Protein AF-A0A5K4EF77-F1 (afdb_monomer)

Mean predicted aligned error: 9.75 Å

pLDDT: mean 86.13, std 10.45, range [55.62, 97.56]

Sequence (127 aa):
MLKYYHVMKAIFNIFLSAMLCSLDKDLKSIDIILASTSPRRKEILGNIGLQFSSICPDVEESLPSENFQSIPAHIEAIAKLKVDAVVNTLDISERNYVVIGADTMVCFEGCIFGKPSSHVDAVNILI

Radius of gyration: 23.0 Å; Cα contacts (8 Å, |Δi|>4): 115; chains: 1; bounding box: 32×45×75 Å

Solvent-accessible surface area (backbone atoms only — not comparable to full-atom values): 7586 Å² total; per-residue (Å²): 112,69,70,58,52,56,52,52,52,50,52,50,50,51,52,52,51,49,51,52,51,49,50,52,51,58,58,71,50,44,49,34,34,34,26,48,79,52,66,68,60,54,49,56,45,46,75,72,67,56,78,64,50,69,42,72,38,83,65,85,82,87,67,70,62,86,83,35,98,40,70,69,59,36,45,50,50,50,16,45,51,26,27,51,45,42,55,77,72,57,73,69,89,85,45,48,72,46,73,47,46,74,65,88,81,48,72,58,98,91,43,79,52,74,82,62,91,43,72,67,47,45,52,61,77,74,110

Foldseek 3Di:
DVVVVVVVVVVVVVVVVVVVVVVVVVVVQEAEEELDPDPVVVVVCVVVVDDHYYDDQPDDLDDDPVVDPDPVRSQVVSQVSSQVSVVVVDDPPRGHYDYGGGDDWDDDPRDTDDDQPDPVSVVVVVD

Structure (mmCIF, N/CA/C/O backbone):
data_AF-A0A5K4EF77-F1
#
_entry.id   AF-A0A5K4EF77-F1
#
loop_
_atom_site.group_PDB
_atom_site.id
_atom_site.type_symbol
_atom_site.label_atom_id
_atom_site.label_alt_id
_atom_site.label_comp_id
_atom_site.label_asym_id
_atom_site.label_entity_id
_atom_site.label_seq_id
_atom_site.pdbx_PDB_ins_code
_atom_site.Cartn_x
_atom_site.Cartn_y
_atom_site.Cartn_z
_atom_site.occupancy
_atom_site.B_iso_or_equiv
_atom_site.auth_seq_id
_atom_site.auth_comp_id
_atom_site.auth_asym_id
_atom_site.auth_atom_id
_atom_site.pdbx_PDB_model_num
ATOM 1 N N . MET A 1 1 ? -5.562 -32.877 47.928 1.00 62.16 1 MET A N 1
ATOM 2 C CA . MET A 1 1 ? -4.744 -32.624 46.721 1.00 62.16 1 MET A CA 1
ATOM 3 C C . MET A 1 1 ? -5.596 -32.303 45.4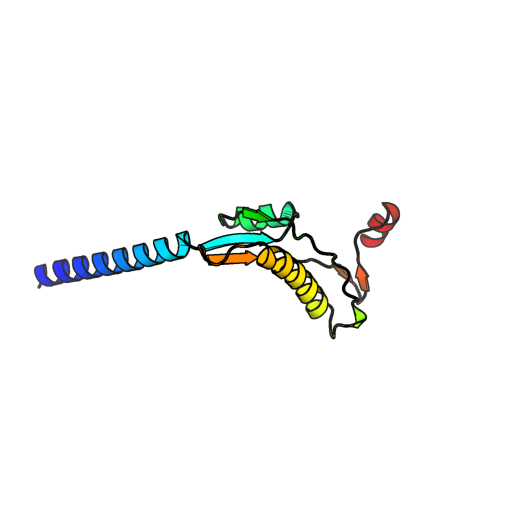84 1.00 62.16 1 MET A C 1
ATOM 5 O O . MET A 1 1 ? -5.432 -31.218 44.947 1.00 62.16 1 MET A O 1
ATOM 9 N N . LEU A 1 2 ? -6.575 -33.140 45.090 1.00 57.50 2 LEU A N 1
ATOM 10 C CA . LEU A 1 2 ? -7.454 -32.876 43.925 1.00 57.50 2 LEU A CA 1
ATOM 11 C C . LEU A 1 2 ? -8.216 -31.533 43.974 1.00 57.50 2 LEU A C 1
ATOM 13 O O . LEU A 1 2 ? -8.249 -30.813 42.982 1.00 57.50 2 LEU A O 1
ATOM 17 N N . LYS A 1 3 ? -8.791 -31.154 45.127 1.00 55.62 3 LYS A N 1
ATOM 18 C CA . LYS A 1 3 ? -9.504 -29.866 45.278 1.00 55.62 3 LYS A CA 1
ATOM 19 C C . LYS A 1 3 ? -8.610 -28.652 44.994 1.00 55.62 3 LYS A C 1
ATOM 21 O O . LYS A 1 3 ? -9.060 -27.714 44.350 1.00 55.62 3 LYS A O 1
ATOM 26 N N . TYR A 1 4 ? -7.346 -28.697 45.414 1.00 61.84 4 TYR A N 1
ATOM 27 C CA . TYR A 1 4 ? -6.374 -27.629 45.151 1.00 61.84 4 TYR A CA 1
ATOM 28 C C . TYR A 1 4 ? -6.045 -27.513 43.658 1.00 61.84 4 TYR A C 1
ATOM 30 O O . TYR A 1 4 ? -5.997 -26.410 43.125 1.00 61.84 4 TYR A O 1
ATOM 38 N N . TYR A 1 5 ? -5.899 -28.647 42.967 1.00 68.56 5 TYR A N 1
ATOM 39 C CA . TYR A 1 5 ? -5.664 -28.675 41.523 1.00 68.56 5 TYR A CA 1
ATOM 40 C C . TYR A 1 5 ? -6.831 -28.067 40.729 1.00 68.56 5 TYR A C 1
ATOM 42 O O . TYR A 1 5 ? -6.611 -27.268 39.822 1.00 68.56 5 TYR A O 1
ATOM 50 N N . HIS A 1 6 ? -8.078 -28.379 41.098 1.00 69.00 6 HIS A N 1
ATOM 51 C CA . HIS A 1 6 ? -9.254 -27.790 40.448 1.00 69.00 6 HIS A CA 1
ATOM 52 C C . HIS A 1 6 ? -9.356 -26.278 40.668 1.00 69.00 6 HIS A C 1
ATOM 54 O O . HIS A 1 6 ? -9.665 -25.552 39.725 1.00 69.00 6 HIS A O 1
ATOM 60 N N . VAL A 1 7 ? -9.041 -25.801 41.876 1.00 73.69 7 VAL A N 1
ATOM 61 C CA . VAL A 1 7 ? -9.013 -24.364 42.182 1.00 73.69 7 VAL A CA 1
ATOM 62 C C . VAL A 1 7 ? -7.915 -23.659 41.380 1.00 73.69 7 VAL A C 1
ATOM 64 O O . VAL A 1 7 ? -8.192 -22.652 40.736 1.00 73.69 7 VAL A O 1
ATOM 67 N N . MET A 1 8 ? -6.699 -24.212 41.319 1.00 71.81 8 MET A N 1
ATOM 68 C CA . MET A 1 8 ? -5.614 -23.622 40.523 1.00 71.81 8 MET A CA 1
ATOM 69 C C . MET A 1 8 ? -5.906 -23.618 39.018 1.00 71.81 8 MET A C 1
ATOM 71 O O . MET A 1 8 ? -5.627 -22.626 38.350 1.00 71.81 8 MET A O 1
ATOM 75 N N . LYS A 1 9 ? -6.511 -24.685 38.479 1.00 72.25 9 LYS A N 1
ATOM 76 C CA . LYS A 1 9 ? -6.905 -24.755 37.063 1.00 72.25 9 LYS A CA 1
ATOM 77 C C . LYS A 1 9 ? -8.000 -23.740 36.720 1.00 72.25 9 LYS A C 1
ATOM 79 O O . LYS A 1 9 ? -7.950 -23.127 35.659 1.00 72.25 9 LYS A O 1
ATOM 84 N N . ALA A 1 10 ? -8.962 -23.535 37.621 1.00 76.94 10 ALA A N 1
ATOM 85 C CA . ALA A 1 10 ? -9.993 -22.514 37.457 1.00 76.94 10 ALA A CA 1
ATOM 86 C C . ALA A 1 10 ? -9.393 -21.099 37.462 1.00 76.94 10 ALA A C 1
ATOM 88 O O . ALA A 1 10 ? -9.699 -20.312 36.572 1.00 76.94 10 ALA A O 1
ATOM 89 N N . ILE A 1 11 ? -8.487 -20.803 38.401 1.00 79.75 11 ILE A N 1
ATOM 90 C CA . ILE A 1 11 ? -7.793 -19.508 38.473 1.00 79.75 11 ILE A CA 1
ATOM 91 C C . ILE A 1 11 ? -6.966 -19.260 37.205 1.00 79.75 11 ILE A C 1
ATOM 93 O O . ILE A 1 11 ? -7.069 -18.187 36.618 1.00 79.75 11 ILE A O 1
ATOM 97 N N . PHE A 1 12 ? -6.203 -20.255 36.740 1.00 80.62 12 PHE A N 1
ATOM 98 C CA . PHE A 1 12 ? -5.417 -20.148 35.508 1.00 80.62 12 PHE A CA 1
ATOM 99 C C . PHE A 1 12 ? -6.297 -19.866 34.283 1.00 80.62 12 PHE A C 1
ATOM 101 O O . PHE A 1 12 ? -5.991 -18.971 33.502 1.00 80.62 12 PHE A O 1
ATOM 108 N N . ASN A 1 13 ? -7.422 -20.572 34.142 1.00 77.00 13 ASN A N 1
ATOM 109 C CA . ASN A 1 13 ? -8.350 -20.353 33.032 1.00 77.00 13 ASN A CA 1
ATOM 110 C C . ASN A 1 13 ? -9.023 -18.975 33.085 1.00 77.00 13 ASN A C 1
ATOM 112 O O . ASN A 1 13 ? -9.214 -18.361 32.039 1.00 77.00 13 ASN A O 1
ATOM 116 N N . ILE A 1 14 ? -9.361 -18.472 34.276 1.00 83.38 14 ILE A N 1
ATOM 117 C CA . ILE A 1 14 ? -9.911 -17.120 34.448 1.00 83.38 14 ILE A CA 1
ATOM 118 C C . ILE A 1 14 ? -8.872 -16.072 34.038 1.00 83.38 14 ILE A C 1
ATOM 120 O O . ILE A 1 14 ? -9.197 -15.166 33.276 1.00 83.38 14 ILE A O 1
ATOM 124 N N . PHE A 1 15 ? -7.621 -16.220 34.482 1.00 79.94 15 PHE A N 1
ATOM 125 C CA . PHE A 1 15 ? -6.532 -15.317 34.102 1.00 79.94 15 PHE A CA 1
ATOM 126 C C . PHE A 1 15 ? -6.246 -15.353 32.602 1.00 79.94 15 PHE A C 1
ATOM 128 O O . PHE A 1 15 ? -6.150 -14.303 31.973 1.00 79.94 15 PHE A O 1
ATOM 135 N N . LEU A 1 16 ? -6.166 -16.547 32.012 1.00 73.06 16 LEU A N 1
ATOM 136 C CA . LEU A 1 16 ? -5.941 -16.710 30.580 1.00 73.06 16 LEU A CA 1
ATOM 137 C C . LEU A 1 16 ? -7.098 -16.119 29.769 1.00 73.06 16 LEU A C 1
ATOM 139 O O . LEU A 1 16 ? -6.864 -15.389 28.813 1.00 73.06 16 LEU A O 1
ATOM 143 N N . SER A 1 17 ? -8.344 -16.365 30.181 1.00 76.12 17 SER A N 1
ATOM 144 C CA . SER A 1 17 ? -9.523 -15.788 29.535 1.00 76.12 17 SER A CA 1
ATOM 145 C C . SER A 1 17 ? -9.566 -14.266 29.662 1.00 76.12 17 SER A C 1
ATOM 147 O O . SER A 1 17 ? -9.938 -13.602 28.702 1.00 76.12 17 SER A O 1
ATOM 149 N N . ALA A 1 18 ? -9.197 -13.702 30.814 1.00 74.75 18 ALA A N 1
ATOM 150 C CA . ALA A 1 18 ? -9.145 -12.257 31.014 1.00 74.75 18 ALA A CA 1
ATOM 151 C C . ALA A 1 18 ? -8.036 -11.610 30.171 1.00 74.75 18 ALA A C 1
ATOM 153 O O . ALA A 1 18 ? -8.273 -10.584 29.541 1.00 74.75 18 ALA A O 1
ATOM 154 N N . MET A 1 19 ? -6.860 -12.241 30.099 1.00 73.25 19 MET A N 1
ATOM 155 C CA . MET A 1 19 ? -5.743 -11.787 29.268 1.00 73.25 19 MET A CA 1
ATOM 156 C C . MET A 1 19 ? -6.099 -11.836 27.780 1.00 73.25 19 MET A C 1
ATOM 158 O O . MET A 1 19 ? -5.898 -10.857 27.069 1.00 73.25 19 MET A O 1
ATOM 162 N N . LEU A 1 20 ? -6.692 -12.941 27.319 1.00 69.50 20 LEU A N 1
ATOM 163 C CA . LEU A 1 20 ? -7.163 -13.085 25.941 1.00 69.50 20 LEU A CA 1
ATOM 164 C C . LEU A 1 20 ? -8.288 -12.095 25.614 1.00 69.50 20 LEU A C 1
ATOM 166 O O . LEU A 1 20 ? -8.310 -11.556 24.518 1.00 69.50 20 LEU A O 1
ATOM 170 N N . CYS A 1 21 ? -9.186 -11.811 26.560 1.00 65.81 21 CYS A N 1
ATOM 171 C CA . CYS A 1 21 ? -10.250 -10.819 26.391 1.00 65.81 21 CYS A CA 1
ATOM 172 C C . CYS A 1 21 ? -9.706 -9.379 26.350 1.00 65.81 21 CYS A C 1
ATOM 174 O O . CYS A 1 21 ? -10.220 -8.550 25.603 1.00 65.81 21 CYS A O 1
ATOM 176 N N . SER A 1 22 ? -8.651 -9.079 27.119 1.00 67.25 22 SER A N 1
ATOM 177 C CA . SER A 1 22 ? -7.946 -7.792 27.043 1.00 67.25 22 SER A CA 1
ATOM 178 C C . SER A 1 22 ? -7.259 -7.628 25.691 1.00 67.25 22 SER A C 1
ATOM 180 O O . SER A 1 22 ? -7.486 -6.630 25.021 1.00 67.25 22 SER A O 1
ATOM 182 N N . LEU A 1 23 ? -6.515 -8.645 25.248 1.00 63.59 23 LEU A N 1
ATOM 183 C CA . LEU A 1 23 ? -5.874 -8.650 23.933 1.00 63.59 23 LEU A CA 1
ATOM 184 C C . LEU A 1 23 ? -6.908 -8.524 22.806 1.00 63.59 23 LEU A C 1
ATOM 186 O O . LEU A 1 23 ? -6.716 -7.734 21.896 1.00 63.59 23 LEU A O 1
ATOM 190 N N . ASP A 1 24 ? -8.036 -9.233 22.878 1.00 65.06 24 ASP A N 1
ATOM 191 C CA . ASP A 1 24 ? -9.116 -9.125 21.887 1.00 65.06 24 ASP A CA 1
ATOM 192 C C . ASP A 1 24 ? -9.738 -7.717 21.852 1.00 65.06 24 ASP A C 1
ATOM 194 O O . ASP A 1 24 ? -10.062 -7.214 20.779 1.00 65.06 24 ASP A O 1
ATOM 198 N N . LYS A 1 25 ? -9.861 -7.034 23.000 1.00 61.62 25 LYS A N 1
ATOM 199 C CA . LYS A 1 25 ? -10.276 -5.621 23.050 1.00 61.62 25 LYS A CA 1
ATOM 200 C C . LYS A 1 25 ? -9.243 -4.692 22.421 1.00 61.62 25 LYS A C 1
ATOM 202 O O . LYS A 1 25 ? -9.626 -3.830 21.635 1.00 61.62 25 LYS A O 1
ATOM 207 N N . ASP A 1 26 ? -7.969 -4.880 22.748 1.00 65.00 26 ASP A N 1
ATOM 208 C CA . ASP A 1 26 ? -6.880 -4.050 22.234 1.00 65.00 26 ASP A CA 1
ATOM 209 C C . ASP A 1 26 ? -6.738 -4.230 20.715 1.00 65.00 26 ASP A C 1
ATOM 211 O O . ASP A 1 26 ? -6.670 -3.245 19.982 1.00 65.00 26 ASP A O 1
ATOM 215 N N . LEU A 1 27 ? -6.824 -5.467 20.211 1.00 57.72 27 LEU A N 1
ATOM 216 C CA . LEU A 1 27 ? -6.812 -5.759 18.776 1.00 57.72 27 LEU A CA 1
ATOM 217 C C . LEU A 1 27 ? -8.079 -5.275 18.049 1.00 57.72 27 LEU A C 1
ATOM 219 O O . LEU A 1 27 ? -7.973 -4.814 16.917 1.00 57.72 27 LEU A O 1
ATOM 223 N N . LYS A 1 28 ? -9.263 -5.319 18.677 1.00 64.06 28 LYS A N 1
ATOM 224 C CA . LYS A 1 28 ? -10.499 -4.736 18.109 1.00 64.06 28 LYS A CA 1
ATOM 225 C C . LYS A 1 28 ? -10.493 -3.209 18.059 1.00 64.06 28 LYS A C 1
ATOM 227 O O . LYS A 1 28 ? -11.335 -2.636 17.376 1.00 64.06 28 LYS A O 1
ATOM 232 N N . SER A 1 29 ? -9.592 -2.558 18.792 1.00 75.31 29 SER A N 1
ATOM 233 C CA . SER A 1 29 ? -9.461 -1.097 18.805 1.00 75.31 29 SER A CA 1
ATOM 234 C C . SER A 1 29 ? -8.557 -0.547 17.694 1.00 75.31 29 SER A C 1
ATOM 236 O O . SER A 1 29 ? -8.439 0.671 17.559 1.00 75.31 29 SER A O 1
ATOM 238 N N . ILE A 1 30 ? -7.913 -1.431 16.922 1.00 87.69 30 ILE A N 1
ATOM 239 C CA . ILE A 1 30 ? -6.976 -1.069 15.860 1.00 87.69 30 ILE A CA 1
ATOM 240 C C . ILE A 1 30 ? -7.651 -1.264 14.505 1.00 87.69 30 ILE A C 1
ATOM 242 O O . ILE A 1 30 ? -7.921 -2.389 14.084 1.00 87.69 30 ILE A O 1
ATOM 246 N N . ASP A 1 31 ? -7.867 -0.162 13.796 1.00 91.88 31 ASP A N 1
ATOM 247 C CA . ASP A 1 31 ? -8.402 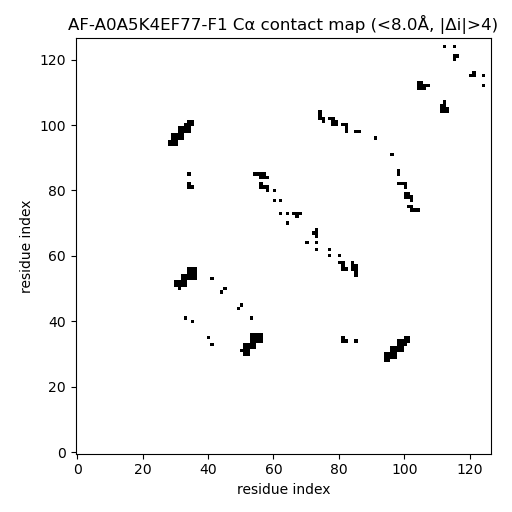-0.200 12.442 1.00 91.88 31 ASP A CA 1
ATOM 248 C C . ASP A 1 31 ? -7.264 -0.438 11.438 1.00 91.88 31 ASP A C 1
ATOM 250 O O . ASP A 1 31 ? -6.292 0.319 11.353 1.00 91.88 31 ASP A O 1
ATOM 254 N N . ILE A 1 32 ? -7.372 -1.517 10.661 1.00 94.56 32 ILE A N 1
ATOM 255 C CA . ILE A 1 32 ? -6.397 -1.851 9.619 1.00 94.56 32 ILE A CA 1
ATOM 256 C C . ILE A 1 32 ? -6.832 -1.195 8.310 1.00 94.56 32 ILE A C 1
ATOM 258 O O . ILE A 1 32 ? -7.962 -1.379 7.850 1.00 94.56 32 ILE A O 1
ATOM 262 N N . ILE A 1 33 ? -5.919 -0.451 7.690 1.00 96.56 33 ILE A N 1
ATOM 263 C CA . ILE A 1 33 ? -6.161 0.291 6.455 1.00 96.56 33 ILE A CA 1
ATOM 264 C C . ILE A 1 33 ? -5.153 -0.140 5.394 1.00 96.56 33 ILE A C 1
ATOM 266 O O . ILE A 1 33 ? -3.945 -0.044 5.586 1.00 96.56 33 ILE A O 1
ATOM 270 N N . LEU A 1 34 ? -5.640 -0.558 4.230 1.00 97.56 34 LEU A N 1
ATOM 271 C CA . LEU A 1 34 ? -4.830 -0.764 3.034 1.00 97.56 34 LEU A CA 1
ATOM 272 C C . LEU A 1 34 ? -4.755 0.536 2.220 1.00 97.56 34 LEU A C 1
ATOM 274 O O . LEU A 1 34 ? -5.731 0.923 1.569 1.00 97.56 34 LEU A O 1
ATOM 278 N N . ALA A 1 35 ? -3.573 1.150 2.178 1.00 97.31 35 ALA A N 1
ATOM 279 C CA . ALA A 1 35 ? -3.245 2.314 1.352 1.00 97.31 35 ALA A CA 1
ATOM 280 C C . ALA A 1 35 ? -2.978 1.905 -0.111 1.00 97.31 35 ALA A C 1
ATOM 282 O O . ALA A 1 35 ? -1.882 2.068 -0.653 1.00 97.31 35 ALA A O 1
ATOM 283 N N . SER A 1 36 ? -3.962 1.275 -0.760 1.00 95.50 36 SER A N 1
ATOM 284 C CA . SER A 1 36 ? -3.839 0.825 -2.148 1.00 95.50 36 SER A CA 1
ATOM 285 C C . SER A 1 36 ? -5.183 0.677 -2.852 1.00 95.50 36 SER A C 1
ATOM 287 O O . SER A 1 36 ? -6.132 0.122 -2.303 1.00 95.50 36 SER A O 1
ATOM 289 N N . THR A 1 37 ? -5.226 1.060 -4.128 1.00 93.06 37 THR A N 1
ATOM 290 C CA . THR A 1 37 ? -6.361 0.805 -5.031 1.00 93.06 37 THR A CA 1
ATOM 291 C C . THR A 1 37 ? -6.285 -0.549 -5.741 1.00 93.06 37 THR A C 1
ATOM 293 O O . THR A 1 37 ? -7.245 -0.948 -6.395 1.00 93.06 37 THR A O 1
ATOM 296 N N . SER A 1 38 ? -5.174 -1.285 -5.609 1.00 93.62 38 SER A N 1
ATOM 297 C CA . SER A 1 38 ? -4.938 -2.540 -6.334 1.00 93.62 38 SER A CA 1
ATOM 298 C C . SER A 1 38 ? -5.909 -3.655 -5.910 1.00 93.62 38 SER A C 1
ATOM 300 O O . SER A 1 38 ? -5.860 -4.082 -4.750 1.00 93.62 38 SER A O 1
ATOM 302 N N . PRO A 1 39 ? -6.723 -4.211 -6.834 1.00 94.12 39 PRO A N 1
ATOM 303 C CA . PRO A 1 39 ? -7.609 -5.338 -6.532 1.00 94.12 39 PRO A CA 1
ATOM 304 C C . PRO A 1 39 ? -6.852 -6.571 -6.029 1.00 94.12 39 PRO A C 1
ATOM 306 O O . PRO A 1 39 ? -7.274 -7.199 -5.065 1.00 94.12 39 PRO A O 1
ATOM 309 N N . ARG A 1 40 ? -5.673 -6.855 -6.602 1.00 94.62 40 ARG A N 1
ATOM 310 C CA . ARG A 1 40 ? -4.823 -7.981 -6.178 1.00 94.62 40 ARG A CA 1
ATOM 311 C C . ARG A 1 40 ? -4.345 -7.850 -4.732 1.00 94.62 40 ARG A C 1
ATOM 313 O O . ARG A 1 40 ? -4.284 -8.844 -4.024 1.00 94.62 40 ARG A O 1
ATOM 320 N N . ARG A 1 41 ? -4.017 -6.640 -4.261 1.00 94.25 41 ARG A N 1
ATOM 321 C CA . ARG A 1 41 ? -3.574 -6.446 -2.863 1.00 94.25 41 ARG A CA 1
ATOM 322 C C . ARG A 1 41 ? -4.723 -6.626 -1.874 1.00 94.25 41 ARG A C 1
ATOM 324 O O . ARG A 1 41 ? -4.514 -7.203 -0.813 1.00 94.25 41 ARG A O 1
ATOM 331 N N . LYS A 1 42 ? -5.932 -6.193 -2.250 1.00 95.44 42 LYS A N 1
ATOM 332 C CA . LYS A 1 42 ? -7.152 -6.459 -1.473 1.00 95.44 42 LYS A CA 1
ATOM 333 C C . LYS A 1 42 ? -7.416 -7.957 -1.367 1.00 95.44 42 LYS A C 1
ATOM 335 O O . LYS A 1 42 ? -7.672 -8.449 -0.277 1.00 95.44 42 LYS A O 1
ATOM 340 N N . GLU A 1 43 ? -7.304 -8.671 -2.482 1.00 95.56 43 GLU A N 1
ATOM 341 C CA . GLU A 1 43 ? -7.476 -10.123 -2.520 1.00 95.56 43 GLU A CA 1
ATOM 342 C C . GLU A 1 43 ? -6.450 -10.842 -1.634 1.00 95.56 43 GLU A C 1
ATOM 344 O O . GLU A 1 43 ? -6.835 -11.655 -0.803 1.00 95.56 43 GLU A O 1
ATOM 349 N N . ILE A 1 44 ? -5.160 -10.497 -1.737 1.00 93.81 44 ILE A N 1
ATOM 350 C CA . ILE A 1 44 ? -4.099 -11.112 -0.922 1.00 93.81 44 ILE A CA 1
ATOM 351 C C . ILE A 1 44 ? -4.368 -10.926 0.575 1.00 93.81 44 ILE A C 1
ATOM 353 O O . ILE A 1 44 ? -4.335 -11.903 1.319 1.00 93.81 44 ILE A O 1
ATOM 357 N N . LEU A 1 45 ? -4.654 -9.699 1.026 1.00 93.12 45 LEU A N 1
ATOM 358 C CA . LEU A 1 45 ? -4.938 -9.453 2.444 1.00 93.12 45 LEU A CA 1
ATOM 359 C C . LEU A 1 45 ? -6.247 -10.119 2.891 1.00 93.12 45 LEU A C 1
ATOM 361 O O . LEU A 1 45 ? -6.303 -10.684 3.982 1.00 93.12 45 LEU A O 1
ATOM 365 N N . GLY A 1 46 ? -7.272 -10.115 2.035 1.00 92.62 46 GLY A N 1
ATOM 366 C CA . GLY A 1 46 ? -8.546 -10.780 2.306 1.00 92.62 46 GLY A CA 1
ATOM 367 C C . GLY A 1 46 ? -8.401 -12.296 2.448 1.00 92.62 46 GLY A C 1
ATOM 368 O O . GLY A 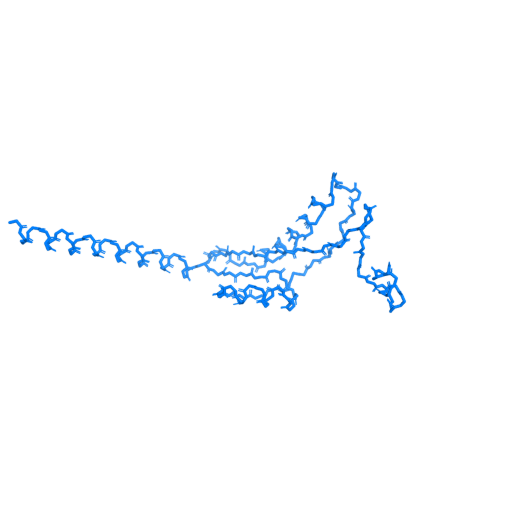1 46 ? -8.966 -12.881 3.369 1.00 92.62 46 GLY A O 1
ATOM 369 N N . ASN A 1 47 ? -7.573 -12.928 1.612 1.00 94.06 47 ASN A N 1
ATOM 370 C CA . ASN A 1 47 ? -7.298 -14.367 1.659 1.00 94.06 47 ASN A CA 1
ATOM 371 C C . ASN A 1 47 ? -6.564 -14.797 2.941 1.00 94.06 47 ASN A C 1
ATOM 373 O O . ASN A 1 47 ? -6.648 -15.958 3.332 1.00 94.06 47 ASN A O 1
ATOM 377 N N . ILE A 1 48 ? -5.875 -13.869 3.614 1.00 91.38 48 ILE A N 1
ATOM 378 C CA . ILE A 1 48 ? -5.227 -14.100 4.917 1.00 91.38 48 ILE A CA 1
ATOM 379 C C . ILE A 1 48 ? -6.242 -13.974 6.077 1.00 91.38 48 ILE A C 1
ATOM 381 O O . ILE A 1 48 ? -5.932 -14.302 7.219 1.00 91.38 48 ILE A O 1
ATOM 385 N N . GLY A 1 49 ? -7.481 -13.548 5.801 1.00 88.00 49 GLY A N 1
ATOM 386 C CA . GLY A 1 49 ? -8.540 -13.383 6.800 1.00 88.00 49 GLY A CA 1
ATOM 387 C C . GLY A 1 49 ? -8.469 -12.063 7.573 1.00 88.00 49 GLY A C 1
ATOM 388 O O . GLY A 1 49 ? -9.135 -11.920 8.599 1.00 88.00 49 GLY A O 1
ATOM 389 N N . LEU A 1 50 ? -7.676 -11.096 7.100 1.00 88.75 50 LEU A N 1
ATOM 390 C CA . LEU A 1 50 ? -7.602 -9.761 7.690 1.00 88.75 50 LEU A CA 1
ATOM 391 C C . LEU A 1 50 ? -8.884 -8.974 7.402 1.00 88.75 50 LEU A C 1
ATOM 393 O O . LEU A 1 50 ? -9.326 -8.879 6.258 1.00 88.75 50 LEU A O 1
ATOM 397 N N . GLN A 1 51 ? -9.447 -8.362 8.442 1.00 91.19 51 GLN A N 1
ATOM 398 C CA . GLN A 1 51 ? -10.494 -7.352 8.311 1.00 91.19 51 GLN A CA 1
ATOM 399 C C . GLN A 1 51 ? -9.821 -5.988 8.168 1.00 91.19 51 GLN A C 1
ATOM 401 O O . GLN A 1 51 ? -9.081 -5.573 9.056 1.00 91.19 51 GLN A O 1
ATOM 406 N N . PHE A 1 52 ? -10.038 -5.313 7.043 1.00 94.06 52 PHE A N 1
ATOM 407 C CA . PHE A 1 52 ? -9.426 -4.017 6.757 1.00 94.06 52 PHE A CA 1
ATOM 408 C C . PHE A 1 52 ? -10.341 -3.164 5.880 1.00 94.06 52 PHE A C 1
ATOM 410 O O . PHE A 1 52 ? -11.160 -3.677 5.114 1.00 94.06 52 PHE A O 1
ATOM 417 N N . SER A 1 53 ? -10.165 -1.849 5.954 1.00 95.56 53 SER A N 1
ATOM 418 C CA . SER A 1 53 ? -10.703 -0.909 4.972 1.00 95.56 53 SER A CA 1
ATOM 419 C C . SER A 1 53 ? -9.612 -0.516 3.974 1.00 95.56 53 SER A C 1
ATOM 421 O O . SER A 1 53 ? -8.427 -0.751 4.195 1.00 95.56 53 SER A O 1
ATOM 423 N N . SER A 1 54 ? -9.986 0.044 2.828 1.00 96.50 54 SER A N 1
ATOM 424 C CA . SER A 1 54 ? -9.022 0.476 1.815 1.00 96.50 54 SER A CA 1
ATOM 425 C C . SER A 1 54 ? -9.242 1.937 1.480 1.00 96.50 54 SER A C 1
ATOM 427 O O . SER A 1 54 ? -10.365 2.338 1.180 1.00 96.50 54 SER A O 1
ATOM 429 N N . ILE A 1 55 ? -8.154 2.700 1.503 1.00 97.06 55 ILE A N 1
ATOM 430 C CA . ILE A 1 55 ? -8.131 4.118 1.157 1.00 97.06 55 ILE A CA 1
ATOM 431 C C . ILE A 1 55 ? -7.225 4.292 -0.062 1.00 97.06 55 ILE A C 1
ATOM 433 O O . ILE A 1 55 ? -6.165 3.668 -0.164 1.00 97.06 55 ILE A O 1
ATOM 437 N N . CYS A 1 56 ? -7.675 5.104 -1.019 1.00 95.50 56 CYS A N 1
ATOM 438 C CA . CYS A 1 56 ? -6.858 5.494 -2.161 1.00 95.50 56 CYS A CA 1
ATOM 439 C C . CYS A 1 56 ? -5.781 6.477 -1.681 1.00 95.50 56 CYS A C 1
ATOM 441 O O . CYS A 1 56 ? -6.149 7.534 -1.174 1.00 95.50 56 CYS A O 1
ATOM 443 N N . PRO A 1 57 ? -4.483 6.164 -1.826 1.00 91.88 57 PRO A N 1
ATOM 444 C CA . PRO A 1 57 ? -3.438 7.139 -1.554 1.00 91.88 57 PRO A CA 1
ATOM 445 C C . PRO A 1 57 ? -3.478 8.218 -2.644 1.00 91.88 57 PRO A C 1
ATOM 447 O O . PRO A 1 57 ? -3.241 7.922 -3.814 1.00 91.88 57 PRO A O 1
ATOM 450 N N . ASP A 1 58 ? -3.825 9.446 -2.267 1.00 92.06 58 ASP A N 1
ATOM 451 C CA . ASP A 1 58 ? -3.841 10.606 -3.164 1.00 92.06 58 ASP A CA 1
ATOM 452 C C . ASP A 1 58 ? -2.462 11.277 -3.158 1.00 92.06 58 ASP A C 1
ATOM 454 O O . ASP A 1 58 ? -2.210 12.240 -2.435 1.00 92.06 58 ASP A O 1
ATOM 458 N N . VAL A 1 59 ? -1.515 10.668 -3.874 1.00 91.31 59 VAL A N 1
ATOM 459 C CA . VAL A 1 59 ? -0.131 11.146 -3.955 1.00 91.31 59 VAL A CA 1
ATOM 460 C C . VAL A 1 59 ? 0.475 10.819 -5.310 1.00 91.31 59 VAL A C 1
ATOM 462 O O . VAL A 1 59 ? 0.237 9.754 -5.882 1.00 91.31 59 VAL A O 1
ATOM 465 N N . GLU A 1 60 ? 1.286 11.739 -5.820 1.00 86.88 60 GLU A N 1
ATOM 466 C CA . GLU A 1 60 ? 2.072 11.510 -7.022 1.00 86.88 60 GLU A CA 1
ATOM 467 C C . GLU A 1 60 ? 3.253 10.578 -6.715 1.00 86.88 60 GLU A C 1
ATOM 469 O O . GLU A 1 60 ? 4.050 10.822 -5.811 1.00 86.88 60 GLU A O 1
ATOM 474 N N . GLU A 1 61 ? 3.385 9.502 -7.488 1.00 81.25 61 GLU A N 1
ATOM 475 C CA . GLU A 1 61 ? 4.404 8.460 -7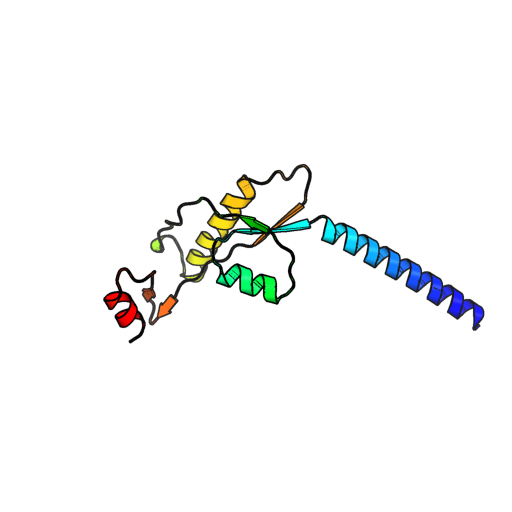.284 1.00 81.25 61 GLU A CA 1
ATOM 476 C C . GLU A 1 61 ? 5.751 8.796 -7.961 1.00 81.25 61 GLU A C 1
ATOM 478 O O . GLU A 1 61 ? 6.553 7.908 -8.246 1.00 81.25 61 GLU A O 1
ATOM 483 N N . SER A 1 62 ? 6.001 10.074 -8.258 1.00 81.00 62 SER A N 1
ATOM 484 C CA . SER A 1 62 ? 7.166 10.528 -9.024 1.00 81.00 62 SER A CA 1
ATOM 485 C C . SER A 1 62 ? 8.380 10.731 -8.117 1.00 81.00 62 SER A C 1
ATOM 487 O O . SER A 1 62 ? 8.720 11.842 -7.710 1.00 81.00 62 SER A O 1
ATOM 489 N N . LEU A 1 63 ? 9.033 9.624 -7.769 1.00 84.38 63 LEU A N 1
ATOM 490 C CA . LEU A 1 63 ? 10.348 9.626 -7.137 1.00 84.38 63 LEU A CA 1
ATOM 491 C C . LEU A 1 63 ? 11.411 9.266 -8.189 1.00 84.38 63 LEU A C 1
ATOM 493 O O . LEU A 1 63 ? 11.339 8.191 -8.782 1.00 84.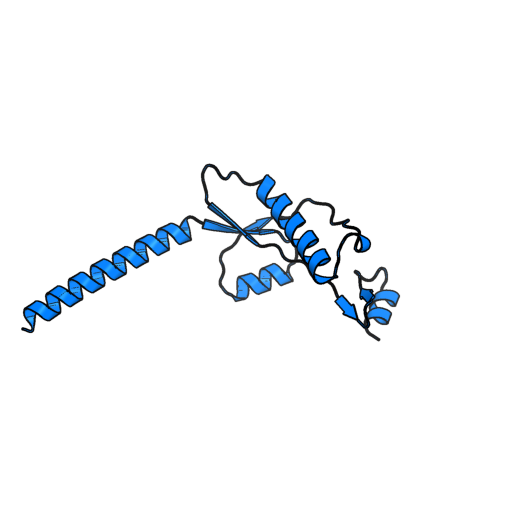38 63 LEU A O 1
ATOM 497 N N . PRO A 1 64 ? 12.404 10.134 -8.460 1.00 85.88 64 PRO A N 1
ATOM 498 C CA . PRO A 1 64 ? 13.489 9.791 -9.374 1.00 85.88 64 PRO A CA 1
ATOM 499 C C . PRO A 1 64 ? 14.326 8.640 -8.809 1.00 85.88 64 PRO A C 1
ATOM 501 O O . PRO A 1 64 ? 14.896 8.759 -7.723 1.00 85.88 64 PRO A O 1
ATOM 504 N N . SER A 1 65 ? 14.438 7.534 -9.549 1.00 85.38 65 SER A N 1
ATOM 505 C CA . SER A 1 65 ? 15.164 6.334 -9.098 1.00 85.38 65 SER A CA 1
ATOM 506 C C . SER A 1 65 ? 16.648 6.590 -8.821 1.00 85.38 65 SER A C 1
ATOM 508 O O . SER A 1 65 ? 17.245 5.923 -7.983 1.00 85.38 65 SER A O 1
ATOM 510 N N . GLU A 1 66 ? 17.233 7.577 -9.501 1.00 88.31 66 GLU A N 1
ATOM 511 C CA . GLU A 1 66 ? 18.615 8.046 -9.333 1.00 88.31 66 GLU A CA 1
ATOM 512 C C . GLU A 1 66 ? 18.925 8.619 -7.943 1.00 88.31 66 GLU A C 1
ATOM 514 O O . GLU A 1 66 ? 20.082 8.638 -7.531 1.00 88.31 66 GLU A O 1
ATOM 519 N N . ASN A 1 67 ? 17.900 9.016 -7.184 1.00 91.19 67 ASN A N 1
ATOM 520 C CA . ASN A 1 67 ? 18.065 9.518 -5.819 1.00 91.19 67 ASN A CA 1
ATOM 521 C C . ASN A 1 67 ? 18.261 8.402 -4.782 1.00 91.19 67 ASN A C 1
ATOM 523 O O . ASN A 1 67 ? 18.467 8.687 -3.601 1.00 91.19 67 ASN A O 1
ATOM 527 N N . PHE A 1 68 ? 18.182 7.135 -5.191 1.00 90.81 68 PHE A N 1
ATOM 528 C CA . PHE A 1 68 ? 18.217 5.992 -4.289 1.00 90.81 68 PHE A CA 1
ATOM 529 C C . PHE A 1 68 ? 19.433 5.113 -4.560 1.00 90.81 68 PHE A C 1
ATOM 531 O O . PHE A 1 68 ? 19.803 4.841 -5.696 1.00 90.81 68 PHE A O 1
ATOM 538 N N . GLN A 1 69 ? 20.031 4.604 -3.483 1.00 91.81 69 GLN A N 1
ATOM 539 C CA . G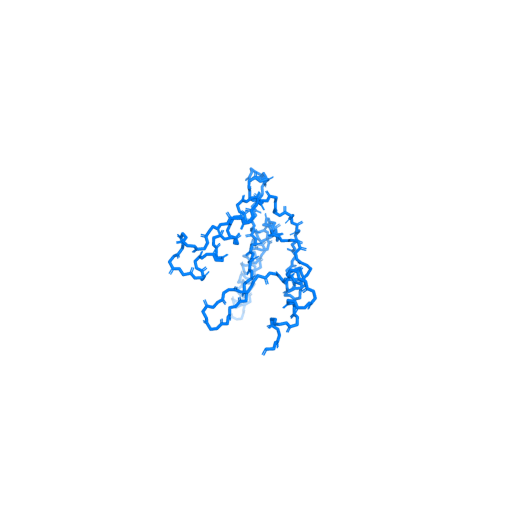LN A 1 69 ? 21.208 3.730 -3.554 1.00 91.81 69 GLN A CA 1
ATOM 540 C C . GLN A 1 69 ? 20.909 2.364 -4.191 1.00 91.81 69 GLN A C 1
ATOM 542 O O . GLN A 1 69 ? 21.829 1.644 -4.573 1.00 91.81 69 GLN A O 1
ATOM 547 N N . SER A 1 70 ? 19.635 1.967 -4.253 1.00 90.38 70 SER A N 1
ATOM 548 C CA . SER A 1 70 ? 19.204 0.684 -4.802 1.00 90.38 70 SER A CA 1
ATOM 549 C C . SER A 1 70 ? 17.722 0.702 -5.192 1.00 90.38 70 SER A C 1
ATOM 551 O O . SER A 1 70 ? 16.942 1.506 -4.675 1.00 90.38 70 SER A O 1
ATOM 553 N N . ILE A 1 71 ? 17.317 -0.230 -6.061 1.00 88.69 71 ILE A N 1
ATOM 554 C CA . ILE A 1 71 ? 15.911 -0.420 -6.456 1.00 88.69 71 ILE A CA 1
ATOM 555 C C . ILE A 1 71 ? 15.012 -0.753 -5.246 1.00 88.69 71 ILE A C 1
ATOM 557 O O . ILE A 1 71 ? 13.947 -0.145 -5.134 1.00 88.69 71 ILE A O 1
ATOM 561 N N . PRO A 1 72 ? 15.408 -1.639 -4.302 1.00 91.00 72 PRO A N 1
ATOM 562 C CA . PRO A 1 72 ? 14.637 -1.869 -3.079 1.00 91.00 72 PRO A CA 1
ATOM 563 C C . PRO A 1 72 ? 14.394 -0.601 -2.249 1.00 91.00 72 PRO A C 1
ATOM 565 O O . PRO A 1 72 ? 13.280 -0.379 -1.788 1.00 91.00 72 PRO A O 1
ATOM 568 N N . ALA A 1 73 ? 15.401 0.267 -2.108 1.00 92.38 73 ALA A N 1
ATOM 569 C CA . ALA A 1 73 ? 15.233 1.526 -1.379 1.00 92.38 73 ALA A CA 1
ATOM 570 C C . ALA A 1 73 ? 14.254 2.474 -2.094 1.00 92.38 73 ALA A C 1
ATOM 572 O O . ALA A 1 73 ? 13.435 3.131 -1.455 1.00 92.38 73 ALA A O 1
ATOM 573 N N . HIS A 1 74 ? 14.309 2.512 -3.428 1.00 92.00 74 HIS A N 1
ATOM 574 C CA . HIS A 1 74 ? 13.391 3.309 -4.234 1.00 92.00 74 HIS A CA 1
ATOM 575 C C . HIS A 1 74 ? 11.934 2.842 -4.082 1.00 92.00 74 HIS A C 1
ATOM 577 O O . HIS A 1 74 ? 11.046 3.650 -3.813 1.00 92.00 74 HIS A O 1
ATOM 583 N N . ILE A 1 75 ? 11.674 1.537 -4.208 1.00 91.88 75 ILE A N 1
ATOM 584 C CA . ILE A 1 75 ? 10.308 1.004 -4.115 1.00 91.88 75 ILE A CA 1
ATOM 585 C C . ILE A 1 75 ? 9.727 1.112 -2.703 1.00 91.88 75 ILE A C 1
ATOM 587 O O . ILE A 1 75 ? 8.534 1.374 -2.544 1.00 91.88 75 ILE A O 1
ATOM 591 N N . GLU A 1 76 ? 10.564 0.956 -1.677 1.00 93.56 76 GLU A N 1
ATOM 592 C CA . GLU A 1 76 ? 10.167 1.172 -0.288 1.00 93.56 76 GLU A CA 1
ATOM 593 C C . GLU A 1 76 ? 9.755 2.630 -0.056 1.00 93.56 76 GLU A C 1
ATOM 595 O O . GLU A 1 76 ? 8.724 2.881 0.569 1.00 93.56 76 GLU A O 1
ATOM 600 N N . ALA A 1 77 ? 10.486 3.591 -0.631 1.00 94.50 77 ALA A N 1
ATOM 601 C CA . ALA A 1 77 ? 10.133 5.004 -0.548 1.00 94.50 77 ALA A CA 1
ATOM 602 C C . ALA A 1 77 ? 8.782 5.310 -1.215 1.00 94.50 77 ALA A C 1
ATOM 604 O O . ALA A 1 77 ? 7.967 6.021 -0.630 1.00 94.50 77 ALA A O 1
ATOM 605 N N . ILE A 1 78 ? 8.490 4.722 -2.383 1.00 93.44 78 ILE A N 1
ATOM 606 C CA . ILE A 1 78 ? 7.174 4.862 -3.036 1.00 93.44 78 ILE A CA 1
ATOM 607 C C . ILE A 1 78 ? 6.065 4.248 -2.172 1.00 93.44 78 ILE A C 1
ATOM 609 O O . ILE A 1 78 ? 5.013 4.860 -1.975 1.00 93.44 78 ILE A O 1
ATOM 613 N N . ALA A 1 79 ? 6.281 3.043 -1.635 1.00 94.75 79 ALA A N 1
ATOM 614 C CA . ALA A 1 79 ? 5.312 2.404 -0.748 1.00 94.75 79 ALA A CA 1
ATOM 615 C C . ALA A 1 79 ? 5.052 3.262 0.500 1.00 94.75 79 ALA A C 1
ATOM 617 O O . ALA A 1 79 ? 3.898 3.433 0.898 1.00 94.75 79 ALA A O 1
ATOM 618 N N . LYS A 1 80 ? 6.108 3.852 1.071 1.00 96.00 80 LYS A N 1
ATOM 619 C CA . LYS A 1 80 ? 6.022 4.763 2.210 1.00 96.00 80 LYS A CA 1
ATOM 620 C C . LYS A 1 80 ? 5.263 6.047 1.876 1.00 96.00 80 LYS A C 1
ATOM 622 O O . LYS A 1 80 ? 4.403 6.427 2.662 1.00 96.00 80 LYS A O 1
ATOM 627 N N . LEU A 1 81 ? 5.496 6.666 0.716 1.00 95.88 81 LEU A N 1
ATOM 628 C CA . LEU A 1 81 ? 4.733 7.847 0.290 1.00 95.88 81 LEU A CA 1
ATOM 629 C C . LEU A 1 81 ? 3.223 7.584 0.281 1.00 95.88 81 LEU A C 1
ATOM 631 O O . LEU A 1 81 ? 2.449 8.414 0.752 1.00 95.88 81 LEU A O 1
ATOM 635 N N . LYS A 1 82 ? 2.799 6.410 -0.202 1.00 95.25 82 LYS A N 1
ATOM 636 C CA . LYS A 1 82 ? 1.381 6.010 -0.205 1.00 95.25 82 LYS A CA 1
ATOM 637 C C . LYS A 1 82 ? 0.822 5.871 1.207 1.00 95.25 82 LYS A C 1
ATOM 639 O O . LYS A 1 82 ? -0.300 6.301 1.463 1.00 95.25 82 LYS A O 1
ATOM 644 N N . VAL A 1 83 ? 1.595 5.272 2.115 1.00 97.12 83 VAL A N 1
ATOM 645 C CA . VAL A 1 83 ? 1.221 5.163 3.532 1.00 97.12 83 VAL A CA 1
ATOM 646 C C . VAL A 1 83 ? 1.074 6.546 4.146 1.00 97.12 83 VAL A C 1
ATOM 648 O O . VAL A 1 83 ? 0.027 6.835 4.716 1.00 97.12 83 VAL A O 1
ATOM 651 N N . ASP A 1 84 ? 2.082 7.401 3.991 1.00 96.19 84 ASP A N 1
ATOM 652 C CA . ASP A 1 84 ? 2.110 8.733 4.594 1.00 96.19 84 ASP A CA 1
ATOM 653 C C . ASP A 1 84 ? 0.945 9.597 4.081 1.00 96.19 84 ASP A C 1
ATOM 655 O O . ASP A 1 84 ? 0.285 10.273 4.870 1.00 96.19 84 ASP A O 1
ATOM 659 N N . ALA A 1 85 ? 0.617 9.507 2.787 1.00 96.50 85 ALA A N 1
ATOM 660 C CA . ALA A 1 85 ? -0.539 10.184 2.202 1.00 96.50 85 ALA A CA 1
ATOM 661 C C . ALA A 1 85 ? -1.857 9.782 2.877 1.00 96.50 85 ALA A C 1
ATOM 663 O O . ALA A 1 85 ? -2.681 10.643 3.168 1.00 96.50 85 ALA A O 1
ATOM 664 N N . VAL A 1 86 ? -2.045 8.493 3.176 1.00 96.75 86 VAL A N 1
ATOM 665 C CA . VAL A 1 86 ? -3.233 8.017 3.897 1.00 96.75 86 VAL A CA 1
ATOM 666 C C . VAL A 1 86 ? -3.183 8.421 5.367 1.00 96.75 86 VAL A C 1
ATOM 668 O O . VAL A 1 86 ? -4.176 8.939 5.867 1.00 96.75 86 VAL A O 1
ATOM 671 N N . VAL A 1 87 ? -2.048 8.247 6.049 1.00 95.62 87 VAL A N 1
ATOM 672 C CA . VAL A 1 87 ? -1.875 8.609 7.469 1.00 95.62 87 VAL A CA 1
ATOM 673 C C . VAL A 1 87 ? -2.241 10.071 7.724 1.00 95.62 87 VAL A C 1
ATOM 675 O O . VAL A 1 87 ? -2.940 10.355 8.691 1.00 95.62 87 VAL A O 1
ATOM 678 N N . ASN A 1 88 ? -1.862 10.980 6.823 1.00 95.06 88 ASN A N 1
ATOM 679 C CA . ASN A 1 88 ? -2.171 12.409 6.930 1.00 95.06 88 ASN A CA 1
ATOM 680 C C . ASN A 1 88 ? -3.676 12.736 6.853 1.00 95.06 88 ASN A C 1
ATOM 682 O O . ASN A 1 88 ? -4.068 13.859 7.161 1.00 95.06 88 ASN A O 1
ATOM 686 N N . THR A 1 89 ? -4.518 11.781 6.446 1.00 94.56 89 THR A N 1
ATOM 687 C CA . THR A 1 89 ? -5.983 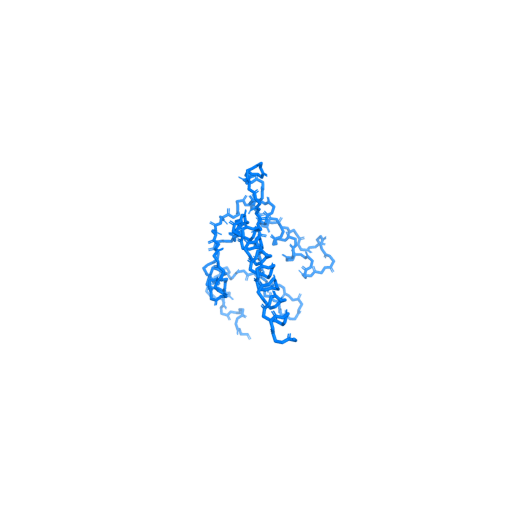11.937 6.392 1.00 94.56 89 THR A CA 1
ATOM 688 C C . THR A 1 89 ? -6.704 11.359 7.612 1.00 94.56 89 THR A C 1
ATOM 690 O O . THR A 1 89 ? -7.912 11.551 7.745 1.00 94.56 89 THR A O 1
ATOM 693 N N . LEU A 1 90 ? -5.998 10.639 8.490 1.00 93.56 90 LEU A N 1
ATOM 694 C CA . LEU A 1 90 ? -6.602 9.924 9.615 1.00 93.56 90 LEU A CA 1
ATOM 695 C C . LEU A 1 90 ? -6.647 10.789 10.875 1.00 93.56 90 LEU A C 1
ATOM 697 O O . LEU A 1 90 ? -5.663 11.432 11.240 1.00 93.56 90 LEU A O 1
ATOM 701 N N . ASP A 1 91 ? -7.771 10.736 11.587 1.00 90.56 91 ASP A N 1
ATOM 702 C CA . ASP A 1 91 ? -7.881 11.301 12.931 1.00 90.56 91 ASP A CA 1
ATOM 703 C C . ASP A 1 91 ? -7.396 10.284 13.970 1.00 90.56 91 ASP A C 1
ATOM 705 O O . ASP A 1 91 ? -8.087 9.314 14.292 1.00 90.56 91 ASP A O 1
ATOM 709 N N . ILE A 1 92 ? -6.187 10.521 14.480 1.00 87.19 92 ILE A N 1
ATOM 710 C CA . ILE A 1 92 ? -5.509 9.676 15.472 1.00 87.19 92 ILE A CA 1
ATOM 711 C C . ILE A 1 92 ? -5.897 9.999 16.923 1.00 87.19 92 ILE A C 1
ATOM 713 O O . ILE A 1 92 ? -5.349 9.397 17.844 1.00 87.19 92 ILE A O 1
ATOM 717 N N . SER A 1 93 ? -6.798 10.959 17.157 1.00 85.12 93 SER A N 1
ATOM 718 C CA . SER A 1 93 ? -7.214 11.330 18.516 1.00 85.12 93 SER A CA 1
ATOM 719 C C . SER A 1 93 ? -8.173 10.316 19.144 1.00 85.12 93 SER A C 1
ATOM 721 O O . SER A 1 93 ? -8.161 10.134 20.362 1.00 85.12 93 SER A O 1
ATOM 723 N N . GLU A 1 94 ? -8.961 9.619 18.319 1.00 75.56 94 GLU A N 1
ATOM 724 C CA . GLU A 1 94 ? -9.999 8.692 18.783 1.00 75.56 94 GLU A CA 1
ATOM 725 C C . GLU A 1 94 ? -9.655 7.213 18.572 1.00 75.56 94 GLU A C 1
ATOM 727 O O . GLU A 1 94 ? -10.234 6.350 19.239 1.00 75.56 94 GLU A O 1
ATOM 732 N N . ARG A 1 95 ? -8.742 6.891 17.642 1.00 84.06 95 ARG A N 1
ATOM 733 C CA . ARG A 1 95 ? -8.459 5.508 17.232 1.00 84.06 95 ARG A CA 1
ATOM 734 C C . ARG A 1 95 ? -6.999 5.250 16.902 1.00 84.06 95 ARG A C 1
ATOM 736 O O . ARG A 1 95 ? -6.270 6.132 16.457 1.00 84.06 95 ARG A O 1
ATOM 743 N N . ASN A 1 96 ? -6.616 3.987 17.064 1.00 89.69 96 ASN A N 1
ATOM 744 C CA . ASN A 1 96 ? -5.339 3.470 16.601 1.00 89.69 96 ASN A CA 1
ATOM 745 C C . ASN A 1 96 ? -5.506 2.870 15.206 1.00 89.69 96 ASN A C 1
ATOM 747 O O . ASN A 1 96 ? -6.480 2.164 14.942 1.00 89.69 96 ASN A O 1
ATOM 751 N N . TYR A 1 97 ? -4.525 3.098 14.337 1.00 93.19 97 TYR A N 1
ATOM 752 C CA . TYR A 1 97 ? -4.541 2.574 12.976 1.00 93.19 97 TYR A CA 1
ATOM 753 C C . TYR A 1 97 ? -3.273 1.794 12.672 1.00 93.19 97 TYR A C 1
ATOM 755 O O . TYR A 1 97 ? -2.178 2.156 13.106 1.00 93.19 97 TYR A O 1
ATOM 763 N N . VAL A 1 98 ? -3.418 0.762 11.849 1.00 95.19 98 VAL A N 1
ATOM 764 C CA . VAL A 1 98 ? -2.304 0.131 11.140 1.00 95.19 98 VAL A CA 1
ATOM 765 C C . VAL A 1 98 ? -2.517 0.371 9.656 1.00 95.19 98 VAL A C 1
ATOM 767 O O . VAL A 1 98 ? -3.448 -0.168 9.060 1.00 95.19 98 VAL A O 1
ATOM 770 N N . VAL A 1 99 ? -1.649 1.183 9.053 1.00 96.38 99 VAL A N 1
ATOM 771 C CA . VAL A 1 99 ? -1.708 1.493 7.622 1.00 96.38 99 VAL A CA 1
ATOM 772 C C . VAL A 1 99 ? -0.698 0.629 6.875 1.00 96.38 99 VAL A C 1
ATOM 774 O O . VAL A 1 99 ? 0.503 0.685 7.128 1.00 96.38 99 VAL A O 1
ATOM 777 N N . ILE A 1 100 ? -1.194 -0.181 5.945 1.00 96.38 100 ILE A N 1
ATOM 778 C CA . ILE A 1 100 ? -0.411 -1.098 5.120 1.00 96.38 100 ILE A CA 1
ATOM 779 C C . ILE A 1 100 ? -0.286 -0.494 3.724 1.00 96.38 100 ILE A C 1
ATOM 781 O O . ILE A 1 100 ? -1.282 -0.322 3.020 1.00 96.38 100 ILE A O 1
ATOM 785 N N . GLY A 1 101 ? 0.942 -0.210 3.302 1.00 94.50 101 GLY A N 1
ATOM 786 C CA . GLY A 1 101 ? 1.271 0.160 1.928 1.00 94.50 101 GLY A CA 1
ATOM 787 C C . GLY A 1 101 ? 2.190 -0.871 1.295 1.00 94.50 101 GLY A C 1
ATOM 788 O O . GLY A 1 101 ? 2.968 -1.537 1.973 1.00 94.50 101 GLY A O 1
ATOM 789 N N . ALA A 1 102 ? 2.083 -1.013 -0.020 1.00 91.31 102 ALA A N 1
ATOM 790 C CA . ALA A 1 102 ? 2.975 -1.853 -0.799 1.00 91.31 102 ALA A CA 1
ATOM 791 C C . ALA A 1 102 ? 3.068 -1.313 -2.220 1.00 91.31 102 ALA A C 1
ATOM 793 O O . ALA A 1 102 ? 2.068 -0.858 -2.789 1.00 91.31 102 ALA A O 1
ATOM 794 N N . ASP A 1 103 ? 4.249 -1.447 -2.809 1.00 90.56 103 ASP A N 1
A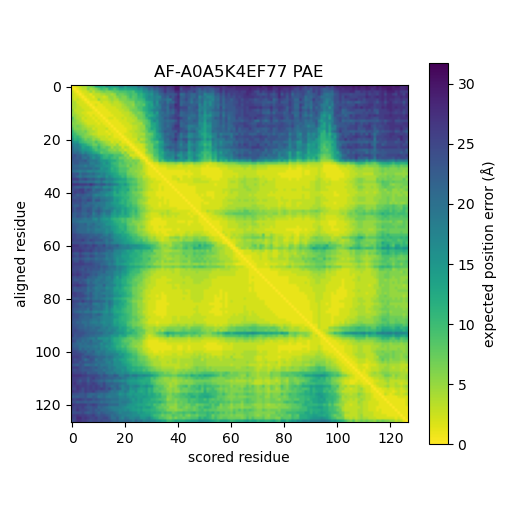TOM 795 C CA . ASP A 1 103 ? 4.476 -1.155 -4.212 1.00 90.56 103 ASP A CA 1
ATOM 796 C C . ASP A 1 103 ? 5.173 -2.323 -4.922 1.00 90.56 103 ASP A C 1
ATOM 798 O O . ASP A 1 103 ? 5.566 -3.302 -4.284 1.00 90.56 103 ASP A O 1
ATOM 802 N N . THR A 1 104 ? 5.186 -2.331 -6.255 1.00 89.19 104 THR A N 1
ATOM 803 C CA . THR A 1 104 ? 5.711 -3.470 -7.026 1.00 89.19 104 THR A CA 1
ATOM 804 C C . THR A 1 104 ? 6.390 -2.982 -8.297 1.00 89.19 104 THR A C 1
ATOM 806 O O . THR A 1 104 ? 5.759 -2.311 -9.106 1.00 89.19 104 THR A O 1
ATOM 809 N N . MET A 1 105 ? 7.648 -3.378 -8.487 1.00 88.62 105 MET A N 1
ATOM 810 C CA . MET A 1 105 ? 8.430 -3.135 -9.697 1.00 88.62 105 MET A CA 1
ATOM 811 C C . MET A 1 105 ? 8.878 -4.467 -10.277 1.00 88.62 105 MET A C 1
ATOM 813 O O . MET A 1 105 ? 9.167 -5.413 -9.542 1.00 88.62 105 MET A O 1
ATOM 817 N N . VAL A 1 106 ? 8.957 -4.520 -11.601 1.00 88.31 106 VAL A N 1
ATOM 818 C CA . VAL A 1 106 ? 9.546 -5.640 -12.332 1.00 88.31 106 VAL A CA 1
ATOM 819 C C . VAL A 1 106 ? 10.955 -5.231 -12.729 1.00 88.31 106 VAL A C 1
ATOM 821 O O . VAL A 1 106 ? 11.151 -4.140 -13.256 1.00 88.31 106 VAL A O 1
ATOM 824 N N . CYS A 1 107 ? 11.936 -6.082 -12.441 1.00 86.62 107 CYS A N 1
ATOM 825 C CA . CYS A 1 107 ? 13.327 -5.843 -12.806 1.00 86.62 107 CYS A CA 1
ATOM 826 C C . CYS A 1 107 ? 13.879 -7.065 -13.530 1.00 86.62 107 CYS A C 1
ATOM 828 O O . CYS A 1 107 ? 13.709 -8.185 -13.048 1.00 86.62 107 CYS A O 1
ATOM 830 N N . PHE A 1 108 ? 14.562 -6.850 -14.649 1.00 85.75 108 PHE A N 1
ATOM 831 C CA . PHE A 1 108 ? 15.249 -7.903 -15.393 1.00 85.75 108 PHE A CA 1
ATOM 832 C C . PHE A 1 108 ? 16.578 -7.354 -15.920 1.00 85.75 108 PHE A C 1
ATOM 834 O O . PHE A 1 108 ? 16.624 -6.231 -16.412 1.00 85.75 108 PHE A O 1
ATOM 841 N N . GLU A 1 109 ? 17.668 -8.099 -15.707 1.00 86.56 109 GLU A N 1
ATOM 842 C CA . GLU A 1 109 ? 19.044 -7.714 -16.086 1.00 86.56 109 GLU A CA 1
ATOM 843 C C . GLU A 1 109 ? 19.475 -6.294 -15.653 1.00 86.56 109 GLU A C 1
ATOM 845 O O . GLU A 1 109 ? 20.234 -5.609 -16.328 1.00 86.56 109 GLU A O 1
ATOM 850 N N . GLY A 1 110 ? 19.004 -5.841 -14.486 1.00 79.38 110 GLY A N 1
ATOM 851 C CA . GLY A 1 110 ? 19.325 -4.511 -13.951 1.00 79.38 110 GLY A CA 1
ATOM 852 C C . GLY A 1 110 ? 18.474 -3.369 -14.520 1.00 79.38 110 GLY A C 1
ATOM 853 O O . GLY A 1 110 ? 18.627 -2.230 -14.085 1.00 79.38 110 GLY A O 1
ATOM 854 N N . CYS A 1 111 ? 17.543 -3.660 -15.430 1.00 80.94 111 CYS A N 1
ATOM 855 C CA . CYS A 1 111 ? 16.578 -2.700 -15.956 1.00 80.94 111 CYS A CA 1
ATOM 856 C C . CYS A 1 111 ? 15.256 -2.767 -15.184 1.00 80.94 111 CYS A C 1
ATOM 858 O O . CYS A 1 111 ? 14.744 -3.853 -14.906 1.00 80.94 111 CYS A O 1
ATOM 860 N N . ILE A 1 112 ? 14.689 -1.600 -14.865 1.00 84.19 112 ILE A N 1
ATOM 861 C CA . ILE A 1 112 ? 13.347 -1.476 -14.283 1.00 84.19 112 ILE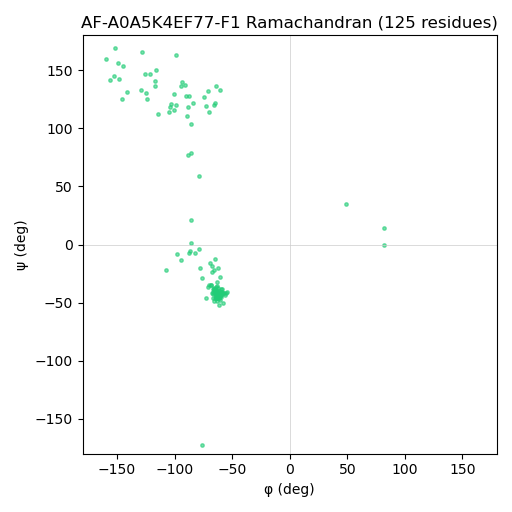 A CA 1
ATOM 862 C C . ILE A 1 112 ? 12.330 -1.417 -15.421 1.00 84.19 112 ILE A C 1
ATOM 864 O O . ILE A 1 112 ? 12.428 -0.573 -16.310 1.00 84.19 112 ILE A O 1
ATOM 868 N N . PHE A 1 113 ? 11.320 -2.274 -15.348 1.00 84.69 113 PHE A N 1
ATOM 869 C CA . PHE A 1 113 ? 10.198 -2.304 -16.272 1.00 84.69 113 PHE A CA 1
ATOM 870 C C . PHE A 1 113 ? 8.994 -1.613 -15.635 1.00 84.69 113 PHE A C 1
ATOM 872 O O . PHE A 1 113 ? 8.461 -2.052 -14.610 1.00 84.69 113 PHE A O 1
ATOM 879 N N . GLY A 1 114 ? 8.584 -0.502 -16.248 1.00 81.38 114 GLY A N 1
ATOM 880 C CA . GLY A 1 114 ? 7.366 0.215 -15.892 1.00 81.38 114 GLY A CA 1
ATOM 881 C C . GLY A 1 114 ? 6.105 -0.487 -16.399 1.00 81.38 114 GLY A C 1
ATOM 882 O O . GLY A 1 114 ? 6.139 -1.592 -16.941 1.00 81.38 114 GLY A O 1
ATOM 883 N N . LYS A 1 115 ? 4.955 0.178 -16.248 1.00 82.94 115 LYS A N 1
ATOM 884 C CA . LYS A 1 115 ? 3.735 -0.260 -16.937 1.00 82.94 115 LYS A CA 1
ATOM 885 C C . LYS A 1 115 ? 3.954 -0.126 -18.448 1.00 82.94 115 LYS A C 1
ATOM 887 O O . LYS A 1 115 ? 4.453 0.918 -18.868 1.00 82.94 115 LYS A O 1
ATOM 892 N N . PRO A 1 116 ? 3.551 -1.122 -19.253 1.00 87.19 116 PRO A N 1
ATOM 893 C CA . PRO A 1 116 ? 3.690 -1.021 -20.693 1.00 87.19 116 PRO A CA 1
ATOM 894 C C . PRO A 1 116 ? 2.888 0.167 -21.218 1.00 87.19 116 PRO A C 1
ATOM 896 O O . PRO A 1 116 ? 1.720 0.359 -20.871 1.00 87.19 116 PRO A O 1
ATOM 899 N N . SER A 1 117 ? 3.528 0.953 -22.073 1.00 90.81 117 SER A N 1
ATOM 900 C CA . SER A 1 117 ? 2.949 2.129 -22.725 1.00 90.81 117 SER A CA 1
ATOM 901 C C . SER A 1 117 ? 2.024 1.764 -23.893 1.00 90.81 117 SER A C 1
ATOM 903 O O . SER A 1 117 ? 1.179 2.561 -24.299 1.00 90.81 117 SER A O 1
ATOM 905 N N . SER A 1 118 ? 2.162 0.549 -24.435 1.00 93.25 118 SER A N 1
ATOM 906 C CA . SER A 1 118 ? 1.350 0.024 -25.535 1.00 93.25 118 SER A CA 1
ATOM 907 C C . SER A 1 118 ? 1.237 -1.502 -25.479 1.00 93.25 118 SER A C 1
ATOM 909 O O . SER A 1 118 ? 1.962 -2.165 -24.743 1.00 93.25 118 SER A O 1
ATOM 911 N N . HIS A 1 119 ? 0.345 -2.086 -26.284 1.00 93.25 119 HIS A N 1
ATOM 912 C CA . HIS A 1 119 ? 0.262 -3.544 -26.422 1.00 93.25 119 HIS A CA 1
ATOM 913 C C . HIS A 1 119 ? 1.569 -4.153 -26.951 1.00 93.25 119 HIS A C 1
ATOM 915 O O . HIS A 1 119 ? 2.003 -5.185 -26.456 1.00 93.25 119 HIS A O 1
ATOM 921 N N . VAL A 1 120 ? 2.209 -3.495 -27.923 1.00 94.31 120 VAL A N 1
ATOM 922 C CA . VAL A 1 120 ? 3.499 -3.938 -28.475 1.00 94.31 120 VAL A CA 1
ATOM 923 C C . VAL A 1 120 ? 4.577 -3.907 -27.395 1.00 94.31 120 VAL A C 1
ATOM 925 O O . VAL A 1 120 ? 5.313 -4.872 -27.242 1.00 94.31 120 VAL A O 1
ATOM 928 N N . ASP A 1 121 ? 4.613 -2.838 -26.600 1.00 89.75 121 ASP A N 1
ATOM 929 C CA . ASP A 1 121 ? 5.511 -2.717 -25.450 1.00 89.75 121 ASP A CA 1
ATOM 930 C C . ASP A 1 121 ? 5.242 -3.826 -24.420 1.00 89.75 121 ASP A C 1
ATOM 932 O O . ASP A 1 121 ? 6.158 -4.516 -23.998 1.00 89.75 121 ASP A O 1
ATOM 936 N N . ALA A 1 122 ? 3.973 -4.110 -24.108 1.00 91.38 122 ALA A N 1
ATOM 937 C CA . ALA A 1 122 ? 3.603 -5.215 -23.222 1.00 91.38 122 ALA A CA 1
ATOM 938 C C . ALA A 1 122 ? 4.095 -6.577 -23.728 1.00 91.38 122 ALA A C 1
ATOM 940 O O . ALA A 1 122 ? 4.553 -7.386 -22.929 1.00 91.38 122 ALA A O 1
ATOM 941 N N . VAL A 1 123 ? 4.008 -6.833 -25.037 1.00 92.56 123 VAL A N 1
ATOM 942 C CA . VAL A 1 123 ? 4.538 -8.059 -25.650 1.00 92.56 123 VAL A CA 1
ATOM 943 C C . VAL A 1 123 ? 6.063 -8.088 -25.562 1.00 92.56 123 VAL A C 1
ATOM 945 O O . VAL A 1 123 ? 6.613 -9.115 -25.184 1.00 92.56 123 VAL A O 1
ATOM 948 N N . ASN A 1 124 ? 6.738 -6.968 -25.827 1.00 87.69 124 ASN A N 1
ATOM 949 C CA . ASN A 1 124 ? 8.195 -6.870 -25.713 1.00 87.69 124 ASN A CA 1
ATOM 950 C C . ASN A 1 124 ? 8.694 -7.081 -24.275 1.00 87.69 124 ASN A C 1
ATOM 952 O O . ASN A 1 124 ? 9.773 -7.618 -24.095 1.00 87.69 124 ASN A O 1
ATOM 956 N N . ILE A 1 125 ? 7.922 -6.694 -23.252 1.00 88.44 125 ILE A N 1
ATOM 957 C CA . ILE A 1 125 ? 8.256 -6.969 -21.841 1.00 88.44 125 ILE A CA 1
ATOM 958 C C . ILE A 1 125 ? 8.182 -8.477 -21.517 1.00 88.44 125 ILE A C 1
ATOM 960 O O . ILE A 1 125 ? 8.792 -8.924 -20.549 1.00 88.44 125 ILE A O 1
ATOM 964 N N . LEU A 1 126 ? 7.422 -9.265 -22.287 1.00 87.06 126 LEU A N 1
ATOM 965 C CA . LEU A 1 126 ? 7.196 -10.695 -22.035 1.00 87.06 126 LEU A CA 1
ATOM 966 C C . LEU A 1 126 ? 8.153 -11.636 -22.787 1.00 87.06 126 LEU A C 1
ATOM 968 O O . LEU A 1 126 ? 8.147 -12.830 -22.476 1.00 87.06 126 LEU A O 1
ATOM 972 N N . ILE A 1 127 ? 8.894 -11.142 -23.785 1.00 81.31 127 ILE A N 1
ATOM 973 C CA . ILE A 1 127 ? 9.774 -11.927 -24.676 1.00 81.31 127 ILE A CA 1
ATOM 974 C C . ILE A 1 127 ? 11.230 -11.636 -24.334 1.00 81.31 127 ILE A C 1
ATOM 976 O O . ILE A 1 127 ? 11.997 -12.619 -24.238 1.00 81.31 127 ILE A O 1
#

Nearest PDB structures (foldseek):
  6xi5-assembly1_B  TM=8.804E-01  e=1.381E-06  Homo sapiens
  2p5x-assembly2_B  TM=8.972E-01  e=6.084E-06  Homo sapiens
  1exc-assembly1_A  TM=9.067E-01  e=9.752E-06  Bacillus subtilis
  4lu1-assembly1_A  TM=8.849E-01  e=9.017E-05  Escherichia coli K-12
  4jhc-assembly1_A  TM=8.714E-01  e=1.769E-04  Escherichia coli K-12

InterPro domains:
  IPR003697 Nucleoside triphosphate pyrophosphatase Maf-like protein [PF02545] (32-126)
  IPR003697 Nucleoside triphosphate pyrophosphatase Maf-like protein [PTHR43213] (28-126)
  IPR029001 Inosine triphosphate pyrophosphatase-like [G3DSA:3.90.950.10] (29-127)
  IPR029001 Inosine triphosphate pyrophosphatase-like [SSF52972] (28-126)

Secondary structure (DSSP, 8-state):
-HHHHHHHHHHHHHHHHHHHHHHHHHHHTEEEEE----HHHHHHHHHTT---EE----------GGGSSSHHHHHHHHHHHHHHHHHTTS-TTT-EEEEE-----EEETTEEE-S-SSHHHHHHHH-

Organism: Schistosoma mansoni (NCBI:txid6183)